Protein 2FU0 (pdb70)

CATH classification: 2.40.100.10

Solvent-accessible surface area: 7507 Å² total; per-residue (Å²): 65,118,33,1,25,0,57,6,75,65,24,55,0,44,1,32,5,35,76,132,32,0,139,81,0,1,84,0,0,5,51,11,2,120,113,24,59,0,52,91,1,19,1,12,90,3,45,109,126,56,5,0,24,1,0,0,66,80,14,93,24,122,21,34,93,3,54,96,42,119,108,10,62,22,30,69,68,119,114,19,43,0,65,119,45,32,10,0,0,0,14,33,126,28,120,86,35,0,11,1,17,0,7,0,0,10,40,65,0,72,134,12,44,110,110,27,0,7,0,0,63,14,93,108,17,39,149,31,0,64,39,0,11,131,44,194,45,63,213,185,36,68,4,104,147,85,6,70,0,91,63,5,97,33,81

Foldseek 3Di:
DQWKWWQKPLGIWIKGWPCVFPVQVVVQQVVCQVVCVQAFWFQLAAAAQWKTKTFANVSPVPHFATPVRAFAFAGADPVQAQQAFQWKWFDADFGRGGGGMIMGTLGRDRVCHVTIHGTIGTPPCSVSRNVVNPADDDPRRGHPDTMTGHHMGDD

Structure (mmCIF, N/CA/C/O backbone):
data_2FU0
#
_entry.id   2FU0
#
_cell.length_a   32.164
_cell.length_b   56.301
_cell.length_c   39.712
_cell.angle_alpha   90.00
_cell.angle_beta   107.89
_cell.angle_gamma   90.00
#
_symmetry.space_group_name_H-M   'P 1 21 1'
#
loop_
_entity.id
_entity.type
_entity.pdbx_description
1 polymer 'cyclophilin, putative'
2 water water
#
loop_
_atom_site.group_PDB
_atom_site.id
_atom_site.type_symbol
_atom_site.label_atom_id
_atom_site.label_alt_id
_atom_site.label_comp_id
_atom_site.label_asym_id
_atom_site.label_entity_id
_atom_site.label_seq_id
_atom_site.pdbx_PDB_ins_code
_atom_site.Cartn_x
_atom_site.Cartn_y
_atom_site.Cartn_z
_atom_site.occupancy
_atom_site.B_iso_or_equiv
_atom_site.auth_seq_id
_atom_site.auth_comp_id
_atom_site.auth_asym_id
_atom_site.auth_atom_id
_atom_site.pdbx_PDB_model_num
ATOM 1 N N . PRO A 1 5 ? 12.628 10.375 39.202 1.00 28.36 5 PRO A N 1
ATOM 2 C CA . PRO A 1 5 ? 12.913 10.305 37.766 1.00 28.28 5 PRO A CA 1
ATOM 3 C C . PRO A 1 5 ? 14.130 11.164 37.443 1.00 27.94 5 PRO A C 1
ATOM 4 O O . PRO A 1 5 ? 14.115 12.379 37.659 1.00 28.93 5 PRO A O 1
ATOM 8 N N . LYS A 1 6 ? 15.167 10.533 36.916 1.00 26.68 6 LYS A N 1
ATOM 9 C CA . LYS A 1 6 ? 16.431 11.196 36.658 1.00 26.05 6 LYS A CA 1
ATOM 10 C C . LYS A 1 6 ? 16.578 11.701 35.224 1.00 24.66 6 LYS A C 1
ATOM 11 O O . LYS A 1 6 ? 17.248 12.703 34.981 1.00 24.14 6 LYS A O 1
ATOM 17 N N . SER A 1 7 ? 15.979 10.991 34.277 1.00 23.21 7 SER A N 1
ATOM 18 C CA . SER A 1 7 ? 16.139 11.325 32.856 1.00 22.53 7 SER A CA 1
ATOM 19 C C . SER A 1 7 ? 15.021 10.727 32.012 1.00 21.64 7 SER A C 1
ATOM 20 O O . SER A 1 7 ? 14.236 9.895 32.485 1.00 21.59 7 SER A O 1
ATOM 23 N N . ALA A 1 8 ? 14.938 11.174 30.762 1.00 20.74 8 ALA A N 1
ATOM 24 C CA . ALA A 1 8 ? 13.916 10.701 29.864 1.00 19.76 8 ALA A CA 1
ATOM 25 C C . ALA A 1 8 ? 14.477 10.585 28.456 1.00 19.08 8 ALA A C 1
ATOM 26 O O . ALA A 1 8 ? 15.487 11.207 28.129 1.00 19.51 8 ALA A O 1
ATOM 28 N N . ILE A 1 9 ? 13.810 9.788 27.637 1.00 19.02 9 ILE A N 1
ATOM 29 C CA . ILE A 1 9 ? 14.061 9.791 26.197 1.00 18.33 9 ILE A CA 1
ATOM 30 C C . ILE A 1 9 ? 12.726 10.020 25.513 1.00 17.82 9 ILE A C 1
ATOM 31 O O . ILE A 1 9 ? 11.766 9.264 25.724 1.00 17.67 9 ILE A O 1
ATOM 36 N N . ILE A 1 10 ? 12.664 11.078 24.709 1.00 16.96 10 ILE A N 1
ATOM 37 C CA . ILE A 1 10 ? 11.476 11.366 23.919 1.00 16.40 10 ILE A CA 1
ATOM 38 C C . ILE A 1 10 ? 11.738 10.841 22.522 1.00 15.76 10 ILE A C 1
ATOM 39 O O . ILE A 1 10 ? 12.608 11.374 21.819 1.00 15.15 10 ILE A O 1
ATOM 44 N N . TYR A 1 11 ? 11.010 9.790 22.146 1.00 16.08 11 TYR A N 1
ATOM 45 C CA . TYR A 1 11 ? 11.092 9.218 20.805 1.00 16.64 11 TYR A CA 1
ATOM 46 C C . TYR A 1 11 ? 10.135 9.963 19.890 1.00 17.01 11 TYR A C 1
ATOM 47 O O . TYR A 1 11 ? 8.931 10.033 20.160 1.00 16.72 11 TYR A O 1
ATOM 56 N N . THR A 1 12 ? 10.667 10.551 18.817 1.00 17.07 12 THR A N 1
ATOM 57 C CA . THR A 1 12 ? 9.825 11.307 17.889 1.00 18.19 12 THR A CA 1
ATOM 58 C C . THR A 1 12 ? 10.027 10.772 16.482 1.00 18.89 12 THR A C 1
ATOM 59 O O . THR A 1 12 ? 10.970 9.999 16.228 1.00 18.48 12 THR A O 1
ATOM 63 N N . THR A 1 13 ? 9.149 11.216 15.583 1.00 19.94 13 THR A N 1
ATOM 64 C CA . THR A 1 13 ? 9.191 10.818 14.180 1.00 20.97 13 THR A CA 1
ATOM 65 C C . THR A 1 13 ? 10.402 11.399 13.455 1.00 21.78 13 THR A C 1
ATOM 66 O O . THR A 1 13 ? 10.703 10.997 12.333 1.00 22.63 13 THR A O 1
ATOM 70 N N . MET A 1 14 ? 11.100 12.340 14.099 1.00 21.78 14 MET A N 1
ATOM 71 C CA . MET A 1 14 ? 12.358 12.875 13.559 1.00 23.04 14 MET A CA 1
ATOM 72 C C . MET A 1 14 ? 13.606 12.399 14.298 1.00 21.92 14 MET A C 1
ATOM 73 O O . MET A 1 14 ? 14.744 12.783 13.963 1.00 21.26 14 MET A O 1
ATOM 78 N N . GLY A 1 15 ? 13.402 11.513 15.269 1.00 20.86 15 GLY A N 1
ATOM 79 C CA . GLY A 1 15 ? 14.518 10.994 16.041 1.00 20.04 15 GLY A CA 1
ATOM 80 C C . GLY A 1 15 ? 14.324 11.244 17.526 1.00 19.72 15 GLY A C 1
ATOM 81 O O . GLY A 1 15 ? 13.248 11.705 17.945 1.00 18.96 15 GLY A O 1
ATOM 82 N N . ASP A 1 16 ? 15.370 10.956 18.301 1.00 18.89 16 ASP A N 1
ATOM 83 C CA . ASP A 1 16 ? 15.253 10.840 19.773 1.00 18.77 16 ASP A CA 1
ATOM 84 C C . ASP A 1 16 ? 15.964 11.949 20.534 1.00 18.70 16 ASP A C 1
ATOM 85 O O . ASP A 1 16 ? 17.120 12.330 20.225 1.00 18.60 16 ASP A O 1
ATOM 90 N N . ILE A 1 17 ? 15.268 12.471 21.540 1.00 17.78 17 ILE A N 1
ATOM 91 C CA . ILE A 1 17 ? 15.794 13.564 22.331 1.00 17.06 17 ILE A CA 1
ATOM 92 C C . ILE A 1 17 ? 15.923 13.053 23.759 1.00 17.91 17 ILE A C 1
ATOM 93 O O . ILE A 1 17 ? 14.921 12.695 24.392 1.00 17.54 17 ILE A O 1
ATOM 98 N N . HIS A 1 18 ? 17.158 13.011 24.245 1.00 17.70 18 HIS A N 1
ATOM 99 C CA . HIS A 1 18 ? 17.448 12.551 25.606 1.00 18.70 18 HIS A CA 1
ATOM 100 C C . HIS A 1 18 ? 17.581 13.775 26.504 1.00 18.35 18 HIS A C 1
ATOM 101 O O . HIS A 1 18 ? 18.258 14.746 26.154 1.00 17.84 18 HIS A O 1
ATOM 108 N N . ILE A 1 19 ? 16.984 13.680 27.685 1.00 18.38 19 ILE A N 1
ATOM 109 C CA . ILE A 1 19 ? 16.768 14.811 28.575 1.00 19.05 19 ILE A CA 1
ATOM 110 C C . ILE A 1 19 ? 17.156 14.379 30.004 1.00 19.94 19 ILE A C 1
ATOM 111 O O . ILE A 1 19 ? 16.763 13.302 30.455 1.00 19.98 19 ILE A O 1
ATOM 116 N N . SER A 1 20 ? 17.949 15.193 30.692 1.00 19.83 20 SER A N 1
ATOM 117 C CA . SER A 1 20 ? 18.111 15.002 32.128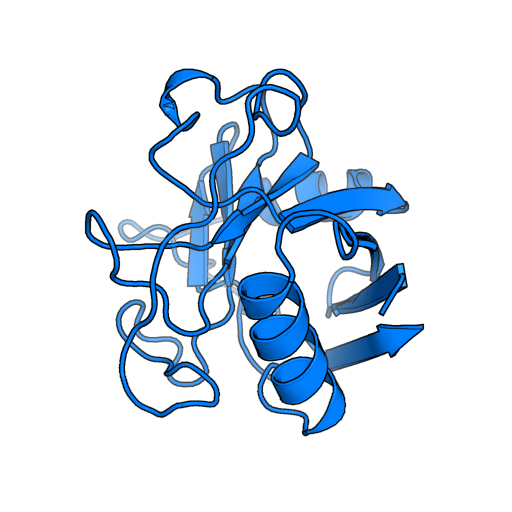 1.00 21.38 20 SER A CA 1
ATOM 118 C C . SER A 1 20 ? 17.039 15.843 32.810 1.00 21.62 20 SER A C 1
ATOM 119 O O . SER A 1 20 ? 16.698 16.929 32.327 1.00 22.20 20 SER A O 1
ATOM 122 N N . LEU A 1 21 ? 16.494 15.334 33.910 1.00 20.34 21 LEU A N 1
ATOM 123 C CA . LEU A 1 21 ? 15.416 16.009 34.635 1.00 20.42 21 LEU A CA 1
ATOM 124 C C . LEU A 1 21 ? 15.916 16.601 35.953 1.00 21.15 21 LEU A C 1
ATOM 125 O O . LEU A 1 21 ? 16.792 16.014 36.614 1.00 21.64 21 LEU A O 1
ATOM 130 N N . PHE A 1 22 ? 15.381 17.756 36.338 1.00 21.78 22 PHE A N 1
ATOM 131 C CA . PHE A 1 22 ? 15.863 18.419 37.559 1.00 22.99 22 PHE A CA 1
ATOM 132 C C . PHE A 1 22 ? 14.991 17.993 38.724 1.00 24.16 22 PHE A C 1
ATOM 133 O O . PHE A 1 22 ? 14.249 18.785 39.285 1.00 24.46 22 PHE A O 1
ATOM 141 N N . TYR A 1 23 ? 15.077 16.699 39.038 1.00 26.40 23 TYR A N 1
ATOM 142 C CA . TYR A 1 23 ? 14.184 16.030 39.997 1.00 28.36 23 TYR A CA 1
ATOM 143 C C . TYR A 1 23 ? 14.402 16.506 41.431 1.00 28.85 23 TYR A C 1
ATOM 144 O O . TYR A 1 23 ? 13.473 16.485 42.234 1.00 29.63 23 TYR A O 1
ATOM 153 N N . LYS A 1 24 ? 15.629 16.914 41.749 1.00 29.42 24 LYS A N 1
ATOM 154 C CA . LYS A 1 24 ? 15.959 17.404 43.096 1.00 30.20 24 LYS A CA 1
ATOM 155 C C . LYS A 1 24 ? 15.165 18.684 43.386 1.00 29.91 24 LYS A C 1
ATOM 156 O O . LYS A 1 24 ? 14.607 18.847 44.478 1.00 30.69 24 LYS A O 1
ATOM 162 N N . GLU A 1 25 ? 15.083 19.563 42.390 1.00 28.47 25 GLU A N 1
ATOM 163 C CA . GLU A 1 25 ? 14.566 20.916 42.584 1.00 27.77 25 GLU A CA 1
ATOM 164 C C . GLU A 1 25 ? 13.082 21.004 42.250 1.00 27.12 25 GLU A C 1
ATOM 165 O O . GLU A 1 25 ? 12.271 21.393 43.085 1.00 27.17 25 GLU A O 1
ATOM 171 N N . CYS A 1 26 ? 12.736 20.628 41.021 1.00 26.31 26 CYS A N 1
ATOM 172 C CA . CYS A 1 26 ? 11.389 20.814 40.488 1.00 25.98 26 CYS A CA 1
ATOM 173 C C . CYS A 1 26 ? 10.526 19.584 40.701 1.00 25.50 26 CYS A C 1
ATOM 174 O O . CYS A 1 26 ? 10.008 18.999 39.738 1.00 23.30 26 CYS A O 1
ATOM 177 N N . LYS A 1 27 ? 10.335 19.213 41.966 1.00 25.40 27 LYS A N 1
ATOM 178 C CA . LYS A 1 27 ? 9.733 17.922 42.285 1.00 25.47 27 LYS A CA 1
ATOM 179 C C . LYS A 1 27 ? 8.360 17.687 41.668 1.00 24.48 27 LYS A C 1
ATOM 180 O O . LYS A 1 27 ? 8.117 16.625 41.110 1.00 24.97 27 LYS A O 1
ATOM 186 N N . LYS A 1 28 ? 7.474 18.674 41.756 1.00 23.47 28 LYS A N 1
ATOM 187 C CA . LYS A 1 28 ? 6.123 18.558 41.209 1.00 23.44 28 LYS A CA 1
ATOM 188 C C . LYS A 1 28 ? 6.105 18.546 39.682 1.00 21.94 28 LYS A C 1
ATOM 189 O O . LYS A 1 28 ? 5.311 17.831 39.065 1.00 21.14 28 LYS A O 1
ATOM 195 N N . THR A 1 29 ? 6.965 19.366 39.089 1.00 21.08 29 THR A N 1
ATOM 196 C CA . THR A 1 29 ? 6.984 19.505 37.625 1.00 20.05 29 THR A CA 1
ATOM 197 C C . THR A 1 29 ? 7.521 18.221 37.021 1.00 20.31 29 THR A C 1
ATOM 198 O O . THR A 1 29 ? 7.004 17.719 36.016 1.00 21.00 29 THR A O 1
ATOM 202 N N . VAL A 1 30 ? 8.574 17.694 37.629 1.00 20.27 30 VAL A N 1
ATOM 203 C CA . VAL A 1 30 ? 9.137 16.425 37.179 1.00 20.10 30 VAL A CA 1
ATOM 204 C C . VAL A 1 30 ? 8.155 15.272 37.357 1.00 19.58 30 VAL A C 1
ATOM 205 O O . VAL A 1 30 ? 8.040 14.415 36.476 1.00 18.83 30 VAL A O 1
ATOM 209 N N . GLN A 1 31 ? 7.445 15.251 38.484 1.00 19.18 31 GLN A N 1
ATOM 210 C CA . GLN A 1 31 ? 6.368 14.272 38.703 1.00 20.14 31 GLN A CA 1
ATOM 211 C C . GLN A 1 31 ? 5.251 14.331 37.652 1.00 19.37 31 GLN A C 1
ATOM 212 O O . GLN A 1 31 ? 4.865 13.298 37.099 1.00 19.65 31 GLN A O 1
ATOM 218 N N . ASN A 1 32 ? 4.715 15.524 37.394 1.00 18.82 32 ASN A N 1
ATOM 219 C CA . ASN A 1 32 ? 3.704 15.710 36.355 1.00 18.30 32 ASN A CA 1
ATOM 220 C C . ASN A 1 32 ? 4.215 15.146 35.038 1.00 18.19 32 ASN A C 1
ATOM 221 O O . ASN A 1 32 ? 3.528 14.370 34.378 1.00 18.22 32 ASN A O 1
ATOM 226 N N . PHE A 1 33 ? 5.440 15.526 34.678 1.00 18.14 33 PHE A N 1
ATOM 227 C CA . PHE A 1 33 ? 6.006 15.125 33.376 1.00 17.87 33 PHE A CA 1
ATOM 228 C C . PHE A 1 33 ? 6.209 13.623 33.294 1.00 18.10 33 PHE A C 1
ATOM 229 O O . PHE A 1 33 ? 5.852 12.991 32.302 1.00 17.91 33 PHE A O 1
ATOM 237 N N . SER A 1 34 ? 6.811 13.058 34.338 1.00 18.29 34 SER A N 1
ATOM 238 C CA . SER A 1 34 ? 7.153 11.631 34.338 1.00 18.29 34 SER A CA 1
ATOM 239 C C . SER A 1 34 ? 5.917 10.724 34.395 1.00 17.63 34 SER A C 1
ATOM 240 O O . SER A 1 34 ? 5.876 9.720 33.708 1.00 16.45 34 SER A O 1
ATOM 243 N N . VAL A 1 35 ? 4.918 11.083 35.215 1.00 17.92 35 VAL A N 1
ATOM 244 C CA . VAL A 1 35 ? 3.669 10.320 35.296 1.00 18.24 35 VAL A CA 1
ATOM 245 C C . VAL A 1 35 ? 2.902 10.340 33.974 1.00 18.45 35 VAL A C 1
ATOM 246 O O . VAL A 1 35 ? 2.461 9.298 33.477 1.00 18.68 35 VAL A O 1
ATOM 250 N N . HIS A 1 36 ? 2.744 11.526 33.390 1.00 18.15 36 HIS A N 1
ATOM 251 C CA . HIS A 1 36 ? 2.143 11.627 32.063 1.00 18.60 36 HIS A CA 1
ATOM 252 C C . HIS A 1 36 ? 2.917 10.782 31.052 1.00 18.44 36 HIS A C 1
ATOM 253 O O . HIS A 1 36 ? 2.307 10.062 30.247 1.00 18.54 36 HIS A O 1
ATOM 260 N N . SER A 1 37 ? 4.254 10.873 31.086 1.00 17.62 37 SER A N 1
ATOM 261 C CA . SER A 1 37 ? 5.077 10.175 30.089 1.00 17.73 37 SER A CA 1
ATOM 262 C C . SER A 1 37 ? 4.827 8.668 30.169 1.00 18.09 37 SER A C 1
ATOM 263 O O . SER A 1 37 ? 4.529 8.025 29.166 1.00 17.80 37 SER A O 1
ATOM 266 N N . ILE A 1 38 ? 4.924 8.137 31.386 1.00 18.52 38 ILE A N 1
ATOM 267 C CA . ILE A 1 38 ? 4.742 6.708 31.650 1.00 19.41 38 ILE A CA 1
ATOM 268 C C . ILE A 1 38 ? 3.330 6.223 31.316 1.00 19.80 38 ILE A C 1
ATOM 269 O O . ILE A 1 38 ? 3.184 5.179 30.683 1.00 20.29 38 ILE A O 1
ATOM 274 N N . ASN A 1 39 ? 2.301 6.994 31.691 1.00 20.52 39 ASN A N 1
ATOM 275 C CA . ASN A 1 39 ? 0.899 6.668 31.327 1.00 21.14 39 ASN A CA 1
ATOM 276 C C . ASN A 1 39 ? 0.573 6.777 29.825 1.00 21.19 39 ASN A C 1
ATOM 277 O O . ASN A 1 39 ? -0.539 6.488 29.404 1.00 21.12 39 ASN A O 1
ATOM 282 N N . GLY A 1 40 ? 1.530 7.239 29.029 1.00 21.29 40 GLY A N 1
ATOM 283 C CA . GLY A 1 40 ? 1.321 7.413 27.595 1.00 20.77 40 GLY A CA 1
ATOM 284 C C . GLY A 1 40 ? 0.616 8.695 27.180 1.00 20.54 40 GLY A C 1
ATOM 285 O O . GLY A 1 40 ? 0.216 8.832 26.034 1.00 20.52 40 GLY A O 1
ATOM 286 N N . TYR A 1 41 ? 0.459 9.625 28.115 1.00 20.79 41 TYR A N 1
ATOM 287 C CA . TYR A 1 41 ? -0.304 10.862 27.892 1.00 20.53 41 TYR A CA 1
ATOM 288 C C . TYR A 1 41 ? 0.244 11.708 26.749 1.00 20.13 41 TYR A C 1
ATOM 289 O O . TYR A 1 41 ? -0.525 12.340 26.020 1.00 20.66 41 TYR A O 1
ATOM 298 N N . TYR A 1 42 ? 1.571 11.683 26.584 1.00 19.18 42 TYR A N 1
ATOM 299 C CA . TYR A 1 42 ? 2.250 12.473 25.570 1.00 18.43 42 TYR A CA 1
ATOM 300 C C . TYR A 1 42 ? 2.371 11.772 24.204 1.00 18.97 42 TYR A C 1
ATOM 301 O O . TYR A 1 42 ? 2.706 12.403 23.211 1.00 18.21 42 TYR A O 1
ATOM 310 N N . ASN A 1 43 ? 2.080 10.472 24.159 1.00 19.81 43 ASN A N 1
ATOM 311 C CA . ASN A 1 43 ? 2.148 9.726 22.902 1.00 20.50 43 ASN A CA 1
ATOM 312 C C . ASN A 1 43 ? 1.148 10.238 21.863 1.00 21.29 43 ASN A C 1
ATOM 313 O O . ASN A 1 43 ? -0.008 10.551 22.193 1.00 20.76 43 ASN A O 1
ATOM 318 N N . ASN A 1 44 ? 1.620 10.375 20.623 1.00 22.78 44 ASN A N 1
ATOM 319 C CA . ASN A 1 44 ? 0.865 11.032 19.533 1.00 23.77 44 ASN A CA 1
ATOM 320 C C . ASN A 1 44 ? 0.648 12.547 19.646 1.00 24.14 44 ASN A C 1
ATOM 321 O O . ASN A 1 44 ? -0.059 13.133 18.806 1.00 24.06 44 ASN A O 1
ATOM 326 N N . CYS A 1 45 ? 1.207 13.190 20.673 1.00 23.38 45 CYS A N 1
ATOM 327 C CA . CYS A 1 45 ? 1.215 14.660 20.699 1.00 23.60 45 CYS A CA 1
ATOM 328 C C . CYS A 1 45 ? 2.121 15.161 19.571 1.00 22.70 45 CYS A C 1
ATOM 329 O O . CYS A 1 45 ? 3.199 14.602 19.325 1.00 23.16 45 CYS A O 1
ATOM 332 N N . ILE A 1 46 ? 1.692 16.212 18.887 1.00 21.57 46 ILE A N 1
ATOM 333 C CA . ILE A 1 46 ? 2.534 16.786 17.847 1.00 21.09 46 ILE A CA 1
ATOM 334 C C . ILE A 1 46 ? 3.353 17.933 18.453 1.00 19.59 46 ILE A C 1
ATOM 335 O O . ILE A 1 46 ? 3.076 18.382 19.562 1.00 19.43 46 ILE A O 1
ATOM 340 N N . PHE A 1 47 ? 4.377 18.376 17.736 1.00 19.04 47 PHE A N 1
ATOM 341 C CA . PHE A 1 47 ? 5.004 19.648 18.042 1.00 17.84 47 PHE A CA 1
ATOM 342 C C . PHE A 1 47 ? 4.165 20.720 17.373 1.00 17.40 47 PHE A C 1
ATOM 343 O O . PHE A 1 47 ? 4.346 21.009 16.194 1.00 16.95 47 PHE A O 1
ATOM 351 N N . HIS A 1 48 ? 3.235 21.294 18.133 1.00 16.85 48 HIS A N 1
ATOM 352 C CA . HIS A 1 48 ? 2.165 22.108 17.526 1.00 18.15 48 HIS A CA 1
ATOM 353 C C . HIS A 1 48 ? 2.572 23.551 17.264 1.00 18.21 48 HIS A C 1
ATOM 354 O O . HIS A 1 48 ? 1.871 24.265 16.535 1.00 17.86 48 HIS A O 1
ATOM 361 N N . ARG A 1 49 ? 3.666 23.990 17.889 1.00 18.93 49 ARG A N 1
ATOM 362 C CA . ARG A 1 49 ? 4.144 25.372 17.742 1.00 19.18 49 ARG A CA 1
ATOM 363 C C . ARG A 1 49 ? 5.665 25.330 17.665 1.00 18.85 49 ARG A C 1
ATOM 364 O O . ARG A 1 49 ? 6.330 24.882 18.601 1.00 18.52 49 ARG A O 1
ATOM 372 N N . VAL A 1 50 ? 6.207 25.737 16.527 1.00 17.54 50 VAL A N 1
ATOM 373 C CA . VAL A 1 50 ? 7.650 25.692 16.304 1.00 17.92 50 VAL A CA 1
ATOM 374 C C . VAL A 1 50 ? 8.083 27.047 15.790 1.00 17.53 50 VAL A C 1
ATOM 375 O O . VAL A 1 50 ? 7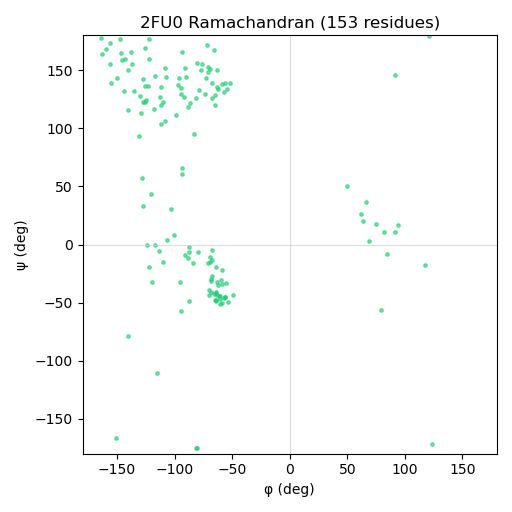.498 27.556 14.823 1.00 17.44 50 VAL A O 1
ATOM 379 N N . ILE A 1 51 ? 9.085 27.644 16.436 1.00 16.89 51 ILE A N 1
ATOM 380 C CA . ILE A 1 51 ? 9.586 28.954 16.012 1.00 16.62 51 ILE A CA 1
ATOM 381 C C . ILE A 1 51 ? 11.089 28.902 15.861 1.00 16.79 51 ILE A C 1
ATOM 382 O O . ILE A 1 51 ? 11.824 28.733 16.854 1.00 16.57 51 ILE A O 1
ATOM 387 N N . LYS A 1 52 ? 11.544 29.037 14.615 1.00 17.15 52 LYS A N 1
ATOM 388 C CA . LYS A 1 52 ? 12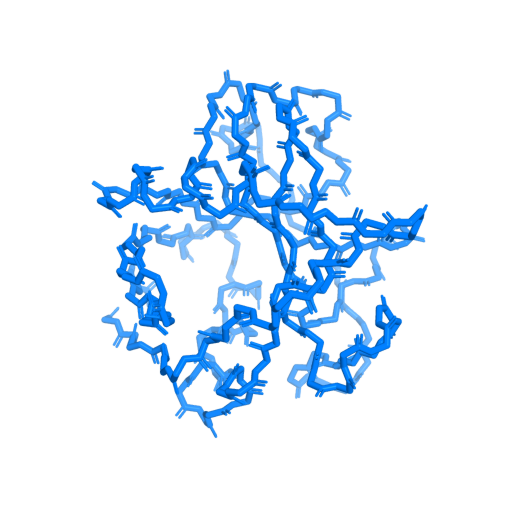.971 28.916 14.307 1.00 19.14 52 LYS A CA 1
ATOM 389 C C . LYS A 1 52 ? 13.810 29.933 15.083 1.00 17.86 52 LYS A C 1
ATOM 390 O O . LYS A 1 52 ? 13.406 31.078 15.226 1.00 18.08 52 LYS A O 1
ATOM 396 N N . HIS A 1 53 ? 14.962 29.490 15.597 1.00 17.85 53 HIS A N 1
ATOM 397 C CA . HIS A 1 53 ? 15.830 30.293 16.485 1.00 18.41 53 HIS A CA 1
ATOM 398 C C . HIS A 1 53 ? 15.142 30.692 17.783 1.00 17.46 53 HIS A C 1
ATOM 399 O O . HIS A 1 53 ? 15.476 31.712 18.374 1.00 17.95 53 HIS A O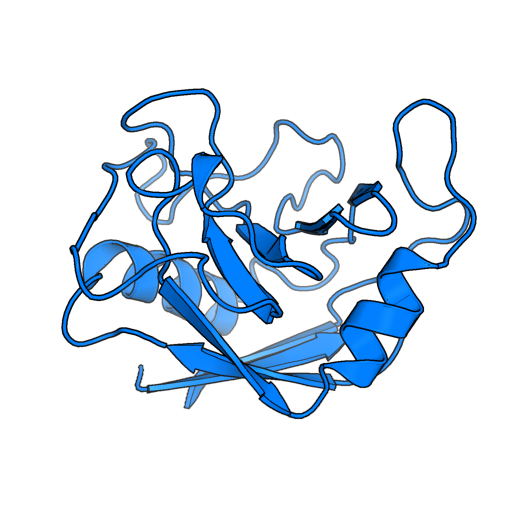 1
ATOM 406 N N . PHE A 1 54 ? 14.161 29.909 18.217 1.00 16.63 54 PHE A N 1
ATOM 407 C CA . PHE A 1 54 ? 13.514 30.179 19.488 1.00 16.51 54 PHE A CA 1
ATOM 408 C C . PHE A 1 54 ? 13.234 28.882 20.239 1.00 16.85 54 PHE A C 1
ATOM 409 O O . PHE A 1 54 ? 13.990 28.513 21.148 1.00 16.19 54 PHE A O 1
ATOM 417 N N . MET A 1 55 ? 12.172 28.176 19.855 1.00 16.35 55 MET A N 1
ATOM 418 C CA . MET A 1 55 ? 11.786 26.985 20.595 1.00 16.01 55 MET A CA 1
ATOM 419 C C . MET A 1 55 ? 10.832 26.078 19.814 1.00 15.22 55 MET A C 1
ATOM 420 O O . MET A 1 55 ? 10.250 26.488 18.810 1.00 15.41 55 MET A O 1
ATOM 425 N N . VAL A 1 56 ? 10.705 24.839 20.275 1.00 14.48 56 VAL A N 1
ATOM 426 C CA . VAL A 1 56 ? 9.728 23.911 19.714 1.00 14.81 56 VAL A CA 1
ATOM 427 C C . VAL A 1 56 ? 8.860 23.486 20.879 1.00 15.24 56 VAL A C 1
ATOM 428 O O . VAL A 1 56 ? 9.360 23.228 21.979 1.00 14.98 56 VAL A O 1
ATOM 432 N N . GLN A 1 57 ? 7.567 23.447 20.648 1.00 16.04 57 GLN A N 1
ATOM 433 C CA . GLN A 1 57 ? 6.623 23.264 21.746 1.00 16.40 57 GLN A CA 1
ATOM 434 C C . GLN A 1 57 ? 5.654 22.109 21.471 1.00 16.34 57 GLN A C 1
ATOM 435 O O . GLN A 1 57 ? 5.215 21.899 20.327 1.00 15.73 57 GLN A O 1
ATOM 441 N N . THR A 1 58 ? 5.323 21.363 22.524 1.00 16.12 58 THR A N 1
ATOM 442 C CA . THR A 1 58 ? 4.557 20.113 22.381 1.00 16.45 58 THR A CA 1
ATOM 443 C C . THR A 1 58 ? 3.725 19.888 23.655 1.00 16.24 58 THR A C 1
ATOM 444 O O . THR A 1 58 ? 3.576 20.797 24.473 1.00 15.33 58 THR A O 1
ATOM 448 N N . GLY A 1 59 ? 3.186 18.686 23.827 1.00 17.02 59 GLY A N 1
ATOM 449 C CA . GLY A 1 59 ? 2.546 18.350 25.091 1.00 17.95 59 GLY A CA 1
ATOM 450 C C . GLY A 1 59 ? 1.059 18.634 25.155 1.00 18.56 59 GLY A C 1
ATOM 451 O O . GLY A 1 59 ? 0.461 18.552 26.235 1.00 18.36 59 GLY A O 1
ATOM 452 N N . ASP A 1 60 ? 0.458 18.936 24.003 1.00 19.96 60 ASP A N 1
ATOM 453 C CA . ASP A 1 60 ? -1.006 19.150 23.915 1.00 21.50 60 ASP A CA 1
ATOM 454 C C . ASP A 1 60 ? -1.651 18.017 23.117 1.00 22.37 60 ASP A C 1
ATOM 455 O O . ASP A 1 60 ? -1.552 18.004 21.892 1.00 22.22 60 ASP A O 1
ATOM 460 N N . PRO A 1 61 ? -2.317 17.066 23.802 1.00 23.70 61 PRO A N 1
ATOM 461 C CA . PRO A 1 61 ? -2.904 15.937 23.060 1.00 25.28 61 PRO A CA 1
ATOM 462 C C . PRO A 1 61 ? -3.945 16.347 21.997 1.00 26.52 61 PRO A C 1
ATOM 463 O O . PRO A 1 61 ? -4.064 15.677 20.962 1.00 26.98 61 PRO A O 1
ATOM 467 N N . SER A 1 62 ? -4.665 17.444 22.240 1.00 27.71 62 SER A N 1
ATOM 468 C CA . SER A 1 62 ? -5.649 17.951 21.287 1.00 28.99 62 SER A CA 1
ATOM 469 C C . SER A 1 62 ? -4.959 18.480 20.039 1.00 29.90 62 SER A C 1
ATOM 470 O O . SER A 1 62 ? -5.498 18.389 18.942 1.00 30.24 62 SER A O 1
ATOM 473 N N . GLY A 1 63 ? -3.746 19.003 20.215 1.00 30.55 63 GLY A N 1
ATOM 474 C CA . GLY A 1 63 ? -2.983 19.580 19.121 1.00 31.10 63 GLY A CA 1
ATOM 475 C C . GLY A 1 63 ? -3.375 21.022 18.865 1.00 31.63 63 GLY A C 1
ATOM 476 O O . GLY A 1 63 ? -2.721 21.696 18.083 1.00 31.78 63 GLY A O 1
ATOM 477 N N . ASP A 1 64 ? -4.445 21.479 19.531 1.00 32.50 64 ASP A N 1
ATOM 478 C CA . ASP A 1 64 ? -5.005 22.843 19.384 1.00 33.28 64 ASP A CA 1
ATOM 479 C C . ASP A 1 64 ? -3.999 23.947 19.760 1.00 32.84 64 ASP A C 1
ATOM 480 O O . ASP A 1 64 ? -3.881 24.955 19.051 1.00 32.58 64 ASP A O 1
ATOM 485 N N . GLY A 1 65 ? -3.289 23.756 20.874 1.00 31.95 65 GLY A N 1
ATOM 486 C CA . GLY A 1 65 ? -2.388 24.775 21.401 1.00 31.19 65 GLY A CA 1
ATOM 487 C C . GLY A 1 65 ? -2.792 25.279 22.771 1.00 30.39 65 GLY A C 1
ATOM 488 O O . GLY A 1 65 ? -1.991 25.893 23.462 1.00 30.06 65 GLY A O 1
ATOM 489 N N . THR A 1 66 ? -4.046 25.042 23.159 1.00 30.16 66 THR A N 1
ATOM 490 C CA . THR A 1 66 ? -4.546 25.440 24.478 1.00 30.04 66 THR A CA 1
ATOM 491 C C . THR A 1 66 ? -4.870 24.212 25.343 1.00 29.86 66 THR A C 1
ATOM 492 O O . THR A 1 66 ? -5.239 24.348 26.517 1.00 30.09 66 THR A O 1
ATOM 496 N N . GLY A 1 67 ? -4.766 23.021 24.761 1.00 29.10 67 GLY A N 1
ATOM 497 C CA . GLY A 1 67 ? -5.194 21.808 25.459 1.00 28.93 67 GLY A CA 1
ATOM 498 C C . GLY A 1 67 ? -4.172 21.255 26.438 1.00 28.31 67 GLY A C 1
ATOM 499 O O . GLY A 1 67 ? -3.118 21.851 26.662 1.00 27.77 67 GLY A O 1
ATOM 500 N N . GLY A 1 68 ? -4.485 20.094 27.009 1.00 27.87 68 GLY A N 1
ATOM 501 C CA . GLY A 1 68 ? -3.617 19.464 28.007 1.00 26.74 68 GLY A CA 1
ATOM 502 C C . GLY A 1 68 ? -3.932 19.842 29.444 1.00 26.03 68 GLY A C 1
ATOM 503 O O . GLY A 1 68 ? -4.324 20.966 29.741 1.00 25.63 68 GLY A O 1
ATOM 504 N N . GLU A 1 69 ? -3.733 18.896 30.350 1.00 25.58 69 GLU A N 1
ATOM 505 C CA . GLU A 1 69 ? -3.984 19.131 31.765 1.00 26.22 69 GLU A CA 1
ATOM 506 C C . GLU A 1 69 ? -2.899 18.448 32.576 1.00 25.00 69 GLU A C 1
ATOM 507 O O . GLU A 1 69 ? -2.357 17.418 32.157 1.00 24.77 69 GLU A O 1
ATOM 513 N N . SER A 1 70 ? -2.587 19.017 33.737 1.00 24.65 70 SER A N 1
ATOM 514 C CA . SER A 1 70 ? -1.649 18.397 34.675 1.00 24.01 70 SER A CA 1
ATOM 515 C C . SER A 1 70 ? -2.230 17.094 35.225 1.00 24.62 70 SER A C 1
ATOM 516 O O . SER A 1 70 ? -3.418 16.826 35.068 1.00 24.51 70 SER A O 1
ATOM 519 N N . ILE A 1 71 ? -1.390 16.296 35.880 1.00 24.54 71 ILE A N 1
ATOM 520 C CA . ILE A 1 71 ? -1.852 15.048 36.493 1.00 25.02 71 ILE A CA 1
ATOM 521 C C . ILE A 1 71 ? -2.873 15.300 37.630 1.00 26.37 71 ILE A C 1
ATOM 522 O O . ILE A 1 71 ? -3.630 14.389 37.997 1.00 26.80 71 ILE A O 1
ATOM 527 N N . TRP A 1 72 ? -2.889 16.528 38.150 1.00 26.63 72 TRP A N 1
ATOM 528 C CA . TRP A 1 72 ? -3.860 16.940 39.177 1.00 27.87 72 TRP A CA 1
ATOM 529 C C . TRP A 1 72 ? -5.188 17.468 38.579 1.00 28.49 72 TRP A C 1
ATOM 530 O O . TRP A 1 72 ? -6.148 17.782 39.315 1.00 28.86 72 TRP A O 1
ATOM 541 N N . GLY A 1 73 ? -5.267 17.519 37.250 1.00 28.01 73 GLY A N 1
ATOM 542 C CA . GLY A 1 73 ? -6.407 18.137 36.546 1.00 28.99 73 GLY A CA 1
ATOM 543 C C . GLY A 1 73 ? -6.301 19.659 36.507 1.00 29.29 73 GLY A C 1
ATOM 544 O O . GLY A 1 73 ? -6.307 20.273 35.427 1.00 29.78 73 GLY A O 1
ATOM 545 N N . ASN A 1 74 ? -6.190 20.265 37.685 1.00 29.26 74 ASN A N 1
ATOM 546 C CA . ASN A 1 74 ? -6.031 21.706 37.817 1.00 29.10 74 ASN A CA 1
ATOM 547 C C . ASN A 1 74 ? -4.594 22.120 37.497 1.00 28.30 74 ASN A C 1
ATOM 548 O O . ASN A 1 74 ? -3.661 21.369 37.753 1.00 28.44 74 ASN A O 1
ATOM 553 N N . GLU A 1 75 ? -4.418 23.331 36.977 1.00 27.52 75 GLU A N 1
ATOM 554 C CA . GLU A 1 75 ? -3.069 23.866 36.737 1.00 26.39 75 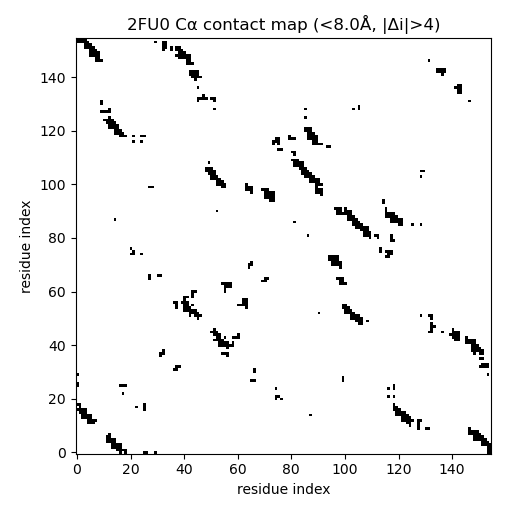GLU A CA 1
ATOM 555 C C . GLU A 1 75 ? -2.289 24.030 38.039 1.00 25.91 75 GLU A C 1
ATOM 556 O O . GLU A 1 75 ? -2.879 24.268 39.094 1.00 25.81 75 GLU A O 1
ATOM 562 N N . PHE A 1 76 ? -0.966 23.900 37.972 1.00 24.00 76 PHE A N 1
ATOM 563 C CA . PHE A 1 76 ? -0.138 23.977 39.163 1.00 23.53 76 PHE A CA 1
ATOM 564 C C . PHE A 1 76 ? 0.919 25.073 39.090 1.00 23.96 76 PHE A C 1
ATOM 565 O O . PHE A 1 76 ? 1.069 25.747 38.056 1.00 23.71 76 PHE A O 1
ATOM 573 N N . GLU A 1 77 ? 1.647 25.207 40.197 1.00 23.94 77 GLU A N 1
ATOM 574 C CA . GLU A 1 77 ? 2.566 26.301 40.449 1.00 24.26 77 GLU A CA 1
ATOM 575 C C . GLU A 1 77 ? 3.876 26.165 39.685 1.00 23.86 77 GLU A C 1
ATOM 576 O O . GLU A 1 77 ? 4.292 25.056 39.332 1.00 22.68 77 GLU A O 1
ATOM 582 N N . ASP A 1 78 ? 4.511 27.314 39.458 1.00 23.68 78 ASP A N 1
ATOM 583 C CA . ASP A 1 78 ? 5.871 27.377 38.954 1.00 23.81 78 ASP A CA 1
ATOM 584 C C . ASP A 1 78 ? 6.833 26.936 40.036 1.00 24.10 78 ASP A C 1
ATOM 585 O O . ASP A 1 78 ? 6.539 27.046 41.250 1.00 23.57 78 ASP A O 1
ATOM 590 N N . GLU A 1 79 ? 7.972 26.419 39.596 1.00 23.49 79 GLU A N 1
ATOM 591 C CA . GLU A 1 79 ? 9.065 26.085 40.483 1.00 23.79 79 GLU A CA 1
ATOM 592 C C . GLU A 1 79 ? 10.376 26.667 39.954 1.00 24.08 79 GLU A C 1
ATOM 593 O O . GLU A 1 79 ? 11.070 26.042 39.159 1.00 24.34 79 GLU A O 1
ATOM 599 N N . PHE A 1 80 ? 10.708 27.868 40.428 1.00 23.56 80 PHE A N 1
ATOM 600 C CA . PHE A 1 80 ? 11.891 28.595 39.994 1.00 23.69 80 PHE A CA 1
ATOM 601 C C . PHE A 1 80 ? 13.081 28.406 40.922 1.00 24.17 80 PHE A C 1
ATOM 602 O O . PHE A 1 80 ? 12.930 28.352 42.148 1.00 24.04 80 PHE A O 1
ATOM 610 N N . PHE A 1 81 ? 14.264 28.338 40.321 1.00 24.14 81 PHE A N 1
ATOM 611 C CA . PHE A 1 81 ? 15.523 28.183 41.039 1.00 24.72 81 PHE A CA 1
ATOM 612 C C . PHE A 1 81 ? 16.583 28.986 40.296 1.00 25.46 81 PHE A C 1
ATOM 613 O O . PHE A 1 81 ? 16.707 28.868 39.071 1.00 24.57 81 PHE A O 1
ATOM 621 N N . ASP A 1 82 ? 17.352 29.787 41.028 1.00 26.57 82 ASP A N 1
ATOM 622 C CA . ASP A 1 82 ? 18.416 30.595 40.394 1.00 27.91 82 ASP A CA 1
ATOM 623 C C . ASP A 1 82 ? 19.307 29.787 39.460 1.00 27.33 82 ASP A C 1
ATOM 624 O O . ASP A 1 82 ? 19.597 30.221 38.336 1.00 28.14 82 ASP A O 1
ATOM 629 N N . HIS A 1 83 ? 19.702 28.594 39.895 1.00 26.18 83 HIS A N 1
ATOM 630 C CA . HIS A 1 83 ? 20.706 27.829 39.161 1.00 25.12 83 HIS A CA 1
ATOM 631 C C . HIS A 1 83 ? 20.108 27.098 37.946 1.00 24.24 83 HIS A C 1
ATOM 632 O O . HIS A 1 83 ? 20.840 26.510 37.137 1.00 24.09 83 HIS A O 1
ATOM 639 N N . LEU A 1 84 ? 18.781 27.157 37.835 1.00 23.05 84 LEU A N 1
ATOM 640 C CA . LEU A 1 84 ? 18.044 26.548 36.720 1.00 22.08 84 LEU A CA 1
ATOM 641 C C . LEU A 1 84 ? 17.531 27.685 35.846 1.00 21.09 84 LEU A C 1
ATOM 642 O O . LEU A 1 84 ? 16.627 28.415 36.220 1.00 20.83 84 LEU A O 1
ATOM 647 N N . ASN A 1 85 ? 18.156 27.857 34.691 1.00 20.07 85 ASN A N 1
ATOM 648 C CA . ASN A 1 85 ? 17.895 29.010 33.874 1.00 18.91 85 ASN A CA 1
ATOM 649 C C . ASN A 1 85 ? 18.022 28.679 32.386 1.00 18.02 85 ASN A C 1
ATOM 650 O O . ASN A 1 85 ? 18.404 27.566 31.989 1.00 16.43 85 ASN A O 1
ATOM 655 N N . HIS A 1 86 ? 17.732 29.683 31.579 1.00 17.94 86 HIS A N 1
ATOM 656 C CA . HIS A 1 86 ? 17.798 29.543 30.125 1.00 17.43 86 HIS A CA 1
ATOM 657 C C . HIS A 1 86 ? 19.057 30.202 29.509 1.00 17.78 86 HIS A C 1
ATOM 658 O O . HIS A 1 86 ? 19.029 30.662 28.368 1.00 16.62 86 HIS A O 1
ATOM 665 N N . SER A 1 87 ? 20.169 30.241 30.247 1.00 18.08 87 SER A N 1
ATOM 666 C CA . SER A 1 87 ? 21.411 30.859 29.729 1.00 18.38 87 SER A CA 1
ATOM 667 C C . SER A 1 87 ? 22.007 30.049 28.567 1.00 18.83 87 SER A C 1
ATOM 668 O O . SER A 1 87 ? 22.748 30.585 27.722 1.00 19.78 87 SER A O 1
ATOM 671 N N . LYS A 1 88 ? 21.723 28.751 28.560 1.00 18.18 88 LYS A N 1
ATOM 672 C CA . LYS A 1 88 ? 22.142 27.845 27.498 1.00 18.17 88 LYS A CA 1
ATOM 673 C C . LYS A 1 88 ? 20.935 27.428 26.653 1.00 18.19 88 LYS A C 1
ATOM 674 O O . LYS A 1 88 ? 19.826 27.360 27.186 1.00 17.06 88 LYS A O 1
ATOM 680 N N . PRO A 1 89 ? 21.162 27.098 25.354 1.00 17.40 89 PRO A N 1
ATOM 681 C CA . PRO A 1 89 ? 20.073 26.545 24.533 1.00 17.16 89 PRO A CA 1
ATOM 682 C C . PRO A 1 89 ? 19.756 25.112 24.967 1.00 16.80 89 PRO A C 1
ATOM 683 O O . PRO A 1 89 ? 20.514 24.510 25.767 1.00 17.04 89 PRO A O 1
ATOM 687 N N . PHE A 1 90 ? 18.669 24.564 24.421 1.00 16.23 90 PHE A N 1
ATOM 688 C CA . PHE A 1 90 ? 18.258 23.163 24.628 1.00 15.43 90 PHE A CA 1
ATOM 689 C C . PHE A 1 90 ? 17.858 22.866 26.066 1.00 15.20 90 PHE A C 1
ATOM 690 O O . PHE A 1 90 ? 18.093 21.762 26.574 1.00 14.95 90 PHE A O 1
ATOM 698 N N . MET A 1 91 ? 17.212 23.848 26.688 1.00 14.91 91 MET A N 1
ATOM 699 C CA . MET A 1 91 ? 16.576 23.657 28.000 1.00 14.38 91 MET A CA 1
ATOM 700 C C . MET A 1 91 ? 15.147 23.220 27.764 1.00 15.05 91 MET A C 1
ATOM 701 O O . MET A 1 91 ? 14.550 23.541 26.716 1.00 15.27 91 MET A O 1
ATOM 706 N N . VAL A 1 92 ? 14.610 22.465 28.726 1.00 14.41 92 VAL A N 1
ATOM 707 C CA . VAL A 1 92 ? 13.252 21.923 28.662 1.00 14.97 92 VAL A CA 1
ATOM 708 C C . VAL A 1 92 ? 12.420 22.631 29.746 1.00 14.54 92 VAL A C 1
ATOM 709 O O . VAL A 1 92 ? 12.774 22.562 30.926 1.00 14.37 92 VAL A O 1
ATOM 713 N N . SER A 1 93 ? 11.351 23.316 29.334 1.00 15.16 93 SER A N 1
ATOM 714 C CA . SER A 1 93 ? 10.575 24.201 30.210 1.00 15.02 93 SER A CA 1
ATOM 715 C C . SER A 1 93 ? 9.072 24.040 30.027 1.00 14.46 93 SER A C 1
ATOM 716 O O . SER A 1 93 ? 8.611 23.626 28.969 1.00 14.51 93 SER A O 1
ATOM 719 N N . MET A 1 94 ? 8.309 24.383 31.058 1.00 14.10 94 MET A N 1
ATOM 720 C CA . MET A 1 94 ? 6.855 24.326 30.944 1.00 14.60 94 MET A CA 1
ATOM 721 C C . MET A 1 94 ? 6.331 25.533 30.202 1.00 15.55 94 MET A C 1
ATOM 722 O O . MET A 1 94 ? 6.722 26.667 30.507 1.00 15.74 94 MET A O 1
ATOM 727 N N . ALA A 1 95 ? 5.435 25.275 29.244 1.00 16.00 95 ALA A N 1
ATOM 728 C CA . ALA A 1 95 ? 4.645 26.329 28.624 1.00 17.43 95 ALA A CA 1
ATOM 729 C C . ALA A 1 95 ? 3.650 26.801 29.669 1.00 18.72 95 ALA A C 1
ATOM 730 O O . ALA A 1 95 ? 3.242 26.015 30.545 1.00 17.91 95 ALA A O 1
ATOM 732 N N . ASN A 1 96 ? 3.297 28.083 29.603 1.00 20.20 96 ASN A N 1
ATOM 733 C CA . ASN A 1 96 ? 2.229 28.612 30.443 1.00 21.74 96 ASN A CA 1
ATOM 734 C C . ASN A 1 96 ? 1.601 29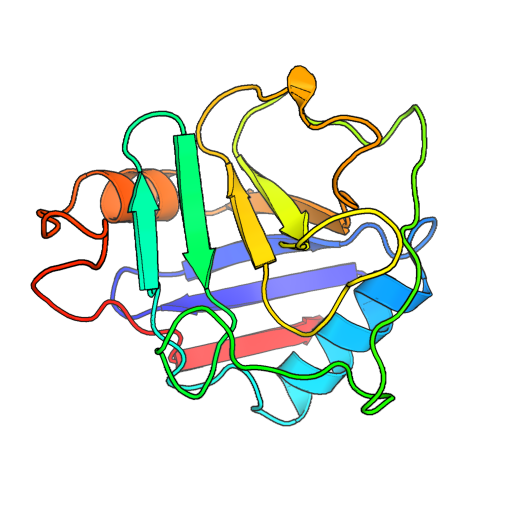.861 29.842 1.00 23.10 96 ASN A C 1
ATOM 735 O O . ASN A 1 96 ? 2.079 30.393 28.820 1.00 23.47 96 ASN A O 1
ATOM 740 N N . CYS A 1 97 ? 0.533 30.313 30.490 1.00 24.22 97 CYS A N 1
ATOM 741 C CA . CYS A 1 97 ? -0.122 31.570 30.142 1.00 26.26 97 CYS A CA 1
ATOM 742 C C . CYS A 1 97 ? -0.133 32.535 31.323 1.00 25.87 97 CYS A C 1
ATOM 743 O O . CYS A 1 97 ? -1.134 33.195 31.588 1.00 27.08 97 CYS A O 1
ATOM 746 N N . GLY A 1 98 ? 1.004 32.627 32.005 1.00 25.71 98 GLY A N 1
ATOM 747 C CA . GLY A 1 98 ? 1.165 33.482 33.183 1.00 24.82 98 GLY A CA 1
ATOM 748 C C . GLY A 1 98 ? 1.552 32.676 34.403 1.00 24.65 98 GLY A C 1
ATOM 749 O O . GLY A 1 98 ? 1.669 31.455 34.323 1.00 24.01 98 GLY A O 1
ATOM 750 N N . PRO A 1 99 ? 1.741 33.351 35.553 1.00 24.64 99 PRO A N 1
ATOM 751 C CA . PRO A 1 99 ? 2.110 32.658 36.792 1.00 25.04 99 PRO A CA 1
ATOM 752 C C . PRO A 1 99 ? 1.129 31.553 37.202 1.00 25.35 99 PRO A C 1
ATOM 753 O O . PRO A 1 99 ? -0.094 31.701 37.054 1.00 25.18 99 PRO A O 1
ATOM 757 N N . ASN A 1 100 ? 1.695 30.442 37.671 1.00 25.87 100 ASN A N 1
ATOM 758 C CA . ASN A 1 100 ? 0.933 29.279 38.133 1.00 26.44 100 ASN A CA 1
ATOM 759 C C . ASN A 1 100 ? -0.168 28.773 37.181 1.00 25.71 100 ASN A C 1
ATOM 760 O O . ASN A 1 100 ? -1.304 28.571 37.600 1.00 25.70 100 ASN A O 1
ATOM 765 N N . THR A 1 101 ? 0.170 28.572 35.905 1.00 24.23 101 THR A N 1
ATOM 766 C CA . THR A 1 101 ? -0.776 28.011 34.922 1.00 23.14 101 THR A CA 1
ATOM 767 C C . THR A 1 101 ? -0.175 26.799 34.190 1.00 22.46 101 THR A C 1
ATOM 768 O O . THR A 1 101 ? -0.472 26.532 33.038 1.00 22.24 101 THR A O 1
ATOM 772 N N . ASN A 1 102 ? 0.650 26.047 34.897 1.00 21.91 102 ASN A N 1
ATOM 773 C CA . ASN A 1 102 ? 1.207 24.814 34.360 1.00 21.41 102 ASN A CA 1
ATOM 774 C C . ASN A 1 102 ? 0.194 23.696 34.131 1.00 21.22 102 ASN A C 1
ATOM 775 O O . ASN A 1 102 ? -0.564 23.330 35.038 1.00 21.09 102 ASN A O 1
ATOM 780 N N . GLY A 1 103 ? 0.181 23.185 32.902 1.00 20.37 103 GLY A N 1
ATOM 781 C CA . GLY A 1 103 ? -0.628 22.039 32.514 1.00 19.78 103 GLY A CA 1
ATOM 782 C C . GLY A 1 103 ? 0.240 20.853 32.127 1.00 19.33 103 GLY A C 1
ATOM 783 O O . GLY A 1 103 ? 0.885 20.236 32.974 1.00 19.43 103 GLY A O 1
ATOM 784 N N . SER A 1 104 ? 0.236 20.520 30.840 1.00 18.74 104 SER A N 1
ATOM 785 C CA . SER A 1 104 ? 1.003 19.378 30.347 1.00 18.60 104 SER A CA 1
ATOM 786 C C . SER A 1 104 ? 1.984 19.842 29.283 1.00 18.11 104 SER A C 1
ATOM 787 O O . SER A 1 104 ? 2.943 19.147 28.983 1.00 17.57 104 SER A O 1
ATOM 790 N N . GLN A 1 105 ? 1.725 21.019 28.715 1.00 17.61 105 GLN A N 1
ATOM 791 C CA . GLN A 1 105 ? 2.537 21.491 27.586 1.00 17.44 105 GLN A CA 1
ATOM 792 C C . GLN A 1 105 ? 3.914 21.913 28.041 1.00 15.80 105 GLN A C 1
ATOM 793 O O . GLN A 1 105 ? 4.089 22.445 29.144 1.00 16.27 105 GLN A O 1
ATOM 799 N N . PHE A 1 106 ? 4.889 21.632 27.190 1.00 14.76 106 PHE A N 1
ATOM 800 C CA . PHE A 1 106 ? 6.286 21.984 27.472 1.00 13.76 106 PHE A CA 1
ATOM 801 C C . PHE A 1 106 ? 7.018 22.327 26.180 1.00 14.23 106 PHE A C 1
ATOM 802 O O . PHE A 1 106 ? 6.541 21.986 25.061 1.00 14.00 106 PHE A O 1
ATOM 810 N N . PHE A 1 107 ? 8.185 22.968 26.320 1.00 13.54 107 PHE A N 1
ATOM 811 C CA . PHE A 1 107 ? 8.981 23.311 25.132 1.00 13.87 107 PHE A CA 1
ATOM 812 C C . PHE A 1 107 ? 10.458 23.054 25.356 1.00 13.29 107 PHE A C 1
ATOM 813 O O . PHE A 1 107 ? 10.898 22.865 26.492 1.00 12.45 107 PHE A O 1
ATOM 821 N N . ILE A 1 108 ? 11.192 23.049 24.250 1.00 13.35 108 ILE A N 1
ATOM 822 C CA . ILE A 1 108 ? 12.651 22.930 24.261 1.00 13.32 108 ILE A CA 1
ATOM 823 C C . ILE A 1 108 ? 13.198 24.144 23.487 1.00 13.82 108 ILE A C 1
ATOM 824 O O . ILE A 1 108 ? 12.810 24.391 22.337 1.00 12.04 108 ILE A O 1
ATOM 829 N N . THR A 1 109 ? 14.070 24.915 24.126 1.00 13.26 109 THR A N 1
ATOM 830 C CA . THR A 1 109 ? 14.612 26.125 23.513 1.00 13.86 109 THR A CA 1
ATOM 831 C C . THR A 1 109 ? 15.752 25.729 22.560 1.00 14.51 109 THR A C 1
ATOM 832 O O . THR A 1 109 ? 16.334 24.653 22.713 1.00 13.18 109 THR A O 1
ATOM 836 N N . THR A 1 110 ? 16.031 26.573 21.572 1.00 14.86 110 THR A N 1
ATOM 837 C CA . THR A 1 110 ? 17.156 26.327 20.660 1.00 16.67 110 THR A CA 1
ATOM 838 C C . THR A 1 110 ? 18.228 27.414 20.732 1.00 16.47 110 THR A C 1
ATOM 839 O O . THR A 1 110 ? 19.240 27.336 20.039 1.00 16.65 110 THR A O 1
ATOM 843 N N . VAL A 1 111 ? 17.997 28.403 21.588 1.00 16.81 111 VAL A N 1
ATOM 844 C CA . VAL A 1 111 ? 18.887 29.553 21.790 1.00 17.01 111 VAL A CA 1
ATOM 845 C C . VAL A 1 111 ? 18.787 29.901 23.270 1.00 17.45 111 VAL A C 1
ATOM 846 O O . VAL A 1 111 ? 17.811 29.493 23.931 1.00 17.14 111 VAL A O 1
ATOM 850 N N . PRO A 1 112 ? 19.803 30.610 23.824 1.00 17.77 112 PRO A N 1
ATOM 851 C CA . PRO A 1 112 ? 19.653 31.128 25.191 1.00 17.59 112 PRO A CA 1
ATOM 852 C C . PRO A 1 112 ? 18.377 31.961 25.279 1.00 18.31 112 PRO A C 1
ATOM 853 O O . PRO A 1 112 ? 18.119 32.775 24.374 1.00 18.41 112 PRO A O 1
ATOM 857 N N . CYS A 1 113 ? 17.575 31.747 26.321 1.00 17.56 113 CYS A N 1
ATOM 858 C CA . CYS A 1 113 ? 16.348 32.543 26.525 1.00 18.88 113 CYS A CA 1
ATOM 859 C C . CYS A 1 113 ? 16.239 33.147 27.934 1.00 19.01 113 CYS A C 1
ATOM 860 O O . CYS A 1 113 ? 15.248 32.916 28.628 1.00 19.17 113 CYS A O 1
ATOM 863 N N . PRO A 1 114 ? 17.239 33.940 28.350 1.00 19.85 114 PRO A N 1
ATOM 864 C CA . PRO A 1 114 ? 17.231 34.454 29.734 1.00 20.39 114 PRO A CA 1
ATOM 865 C C . PRO A 1 114 ? 16.002 35.291 30.124 1.00 20.97 114 PRO A C 1
ATOM 866 O O . PRO A 1 114 ? 15.703 35.407 31.316 1.00 21.12 114 PRO A O 1
ATOM 870 N N . TRP A 1 115 ? 15.292 35.855 29.143 1.00 20.51 115 TRP A N 1
ATOM 871 C CA . TRP A 1 115 ? 14.063 36.618 29.411 1.00 20.47 115 TRP A CA 1
ATOM 872 C C . TRP A 1 115 ? 12.962 35.708 29.924 1.00 19.63 115 TRP A C 1
ATOM 873 O O . TRP A 1 115 ? 11.948 36.189 30.451 1.00 20.23 115 TRP A O 1
ATOM 884 N N . LEU A 1 116 ? 13.163 34.393 29.787 1.00 18.24 116 LEU A N 1
ATOM 885 C CA . LEU A 1 116 ? 12.204 33.429 30.299 1.00 17.65 116 LEU A CA 1
ATOM 886 C C . LEU A 1 116 ? 12.511 32.997 31.743 1.00 17.67 116 LEU A C 1
ATOM 887 O O . LEU A 1 116 ? 11.702 32.293 32.343 1.00 17.04 116 LEU A O 1
ATOM 892 N N . ASP A 1 117 ? 13.674 33.386 32.270 1.00 17.67 117 ASP A N 1
ATOM 893 C CA . ASP A 1 117 ? 14.053 32.983 33.637 1.00 18.43 117 ASP A CA 1
ATOM 894 C C . ASP A 1 117 ? 13.036 33.566 34.576 1.00 18.53 117 ASP A C 1
ATOM 895 O O . ASP A 1 117 ? 12.703 34.745 34.462 1.00 18.74 117 ASP A O 1
ATOM 900 N N . PHE A 1 118 ? 12.557 32.736 35.499 1.00 19.57 118 PHE A N 1
ATOM 901 C CA . PHE A 1 118 ? 11.530 33.127 36.478 1.00 21.35 118 PHE A CA 1
ATOM 902 C C . PHE A 1 118 ? 10.177 33.510 35.860 1.00 21.39 118 PHE A C 1
ATOM 903 O O . PHE A 1 118 ? 9.333 34.155 36.508 1.00 21.69 118 PHE A O 1
ATOM 911 N N . LYS A 1 119 ? 9.956 33.065 34.626 1.00 20.71 119 LYS A N 1
ATOM 912 C CA . LYS A 1 119 ? 8.619 33.079 34.013 1.00 21.65 119 LYS A CA 1
ATOM 913 C C . LYS A 1 119 ? 8.173 31.658 33.645 1.00 20.09 119 LYS A C 1
ATOM 914 O O . LYS A 1 119 ? 6.990 31.364 33.665 1.00 20.00 119 LYS A O 1
ATOM 920 N N . HIS A 1 120 ? 9.118 30.789 33.289 1.00 18.81 120 HIS A N 1
ATOM 921 C CA . HIS A 1 120 ? 8.787 29.382 32.981 1.00 18.03 120 HIS A CA 1
ATOM 922 C C . HIS A 1 120 ? 9.621 28.434 33.817 1.00 17.82 120 HIS A C 1
ATOM 923 O O . HIS A 1 120 ? 10.812 28.635 33.946 1.00 18.24 120 HIS A O 1
ATOM 930 N N . THR A 1 121 ? 8.997 27.387 34.365 1.00 17.75 121 THR A N 1
ATOM 931 C CA . THR A 1 121 ? 9.743 26.363 35.108 1.00 17.34 121 THR A CA 1
ATOM 932 C C . THR A 1 121 ? 10.694 25.614 34.168 1.00 17.30 121 THR A C 1
ATOM 933 O O . THR A 1 121 ? 10.254 25.029 33.179 1.00 16.51 121 THR A O 1
ATOM 937 N N . VAL A 1 122 ? 11.988 25.687 34.464 1.00 16.59 122 VAL A N 1
ATOM 938 C CA . VAL A 1 122 ? 12.979 24.896 33.760 1.00 17.44 122 VAL A CA 1
ATOM 939 C C . VAL A 1 122 ? 13.076 23.580 34.514 1.00 17.52 122 VAL A C 1
ATOM 940 O O . VAL A 1 122 ? 13.434 23.591 35.693 1.00 18.47 122 VAL A O 1
ATOM 944 N N . PHE A 1 123 ? 12.757 22.464 33.849 1.00 16.55 123 PHE A N 1
ATOM 945 C CA . PHE A 1 123 ? 12.747 21.148 34.521 1.00 16.48 123 PHE A CA 1
ATOM 946 C C . PHE A 1 123 ? 13.634 20.069 33.882 1.00 16.08 123 PHE A C 1
ATOM 947 O O . PHE A 1 123 ? 13.708 18.923 34.360 1.00 16.10 123 PHE A O 1
ATOM 955 N N . GLY A 1 124 ? 14.305 20.428 32.803 1.00 17.33 124 GLY A N 1
ATOM 956 C CA . GLY A 1 124 ? 15.245 19.500 32.189 1.00 17.25 124 GLY A CA 1
ATOM 957 C C . GLY A 1 124 ? 16.194 20.182 31.237 1.00 17.52 124 GLY A C 1
ATOM 958 O O . GLY A 1 124 ? 16.101 21.388 30.994 1.00 16.85 124 GLY A O 1
ATOM 959 N N . LYS A 1 125 ? 17.101 19.380 30.687 1.00 17.94 125 LYS A N 1
ATOM 960 C CA . LYS A 1 125 ? 18.031 19.845 29.673 1.00 19.40 125 LYS A CA 1
ATOM 961 C C . LYS A 1 125 ? 18.380 18.699 28.754 1.00 18.31 125 LYS A C 1
ATOM 962 O O . LYS A 1 125 ? 18.478 17.539 29.187 1.00 17.31 125 LYS A O 1
ATOM 968 N N . VAL A 1 126 ? 18.528 19.017 27.478 1.00 18.19 126 VAL A N 1
ATOM 969 C CA . VAL A 1 126 ? 18.826 17.992 26.471 1.00 17.76 126 VAL A CA 1
ATOM 970 C C . VAL A 1 126 ? 20.280 17.568 26.641 1.00 18.65 126 VAL A C 1
ATOM 971 O O . VAL A 1 126 ? 21.167 18.422 26.673 1.00 18.69 126 VAL A O 1
ATOM 975 N N . THR A 1 127 ? 20.511 16.264 26.728 1.00 18.83 127 THR A N 1
ATOM 976 C CA . THR A 1 127 ? 21.869 15.711 26.818 1.00 20.34 127 THR A CA 1
ATOM 977 C C . THR A 1 127 ? 22.303 14.943 25.551 1.00 20.60 127 THR A C 1
ATOM 978 O O . THR A 1 127 ? 23.497 14.667 25.359 1.00 20.83 127 THR A O 1
ATOM 982 N N . GLN A 1 128 ? 21.342 14.599 24.694 1.00 20.14 128 GLN A N 1
ATOM 983 C CA . GLN A 1 128 ? 21.619 13.960 23.410 1.00 21.01 128 GLN A CA 1
ATOM 984 C C . GLN A 1 128 ? 20.471 14.256 22.473 1.00 20.56 128 GLN A C 1
ATOM 985 O O . GLN A 1 128 ? 19.322 14.233 22.893 1.00 19.87 128 GLN A O 1
ATOM 991 N N . GLY A 1 129 ? 20.766 14.553 21.206 1.00 20.47 129 GLY A N 1
ATOM 992 C CA . GLY A 1 129 ? 19.693 14.784 20.262 1.00 19.68 129 GLY A CA 1
ATOM 993 C C . GLY A 1 129 ? 19.327 16.245 20.111 1.00 20.07 129 GLY A C 1
ATOM 994 O O . GLY A 1 129 ? 18.264 16.571 19.564 1.00 19.67 129 GLY A O 1
ATOM 995 N N . SER A 1 130 ? 20.212 17.137 20.553 1.00 19.21 130 SER A N 1
ATOM 996 C CA . SER A 1 130 ? 20.046 18.556 20.226 1.00 19.56 130 SER A CA 1
ATOM 997 C C . SER A 1 130 ? 19.955 18.759 18.699 1.00 19.78 130 SER A C 1
ATOM 998 O O . SER A 1 130 ? 19.221 19.631 18.237 1.00 18.53 130 SER A O 1
ATOM 1001 N N . LYS A 1 131 ? 20.656 17.934 17.908 1.00 20.67 131 LYS A N 1
ATOM 1002 C CA . LYS A 1 131 ? 20.536 18.058 16.448 1.00 21.95 131 LYS A CA 1
ATOM 1003 C C . LYS A 1 131 ? 19.109 17.774 15.955 1.00 21.26 131 LYS A C 1
ATOM 1004 O O . LYS A 1 131 ? 18.652 18.359 14.982 1.00 21.30 131 LYS A O 1
ATOM 1010 N N . ILE A 1 132 ? 18.408 16.883 16.648 1.00 20.82 132 ILE A N 1
ATOM 1011 C CA . ILE A 1 132 ? 17.016 16.580 16.336 1.00 20.52 132 ILE A CA 1
ATOM 1012 C C . ILE A 1 132 ? 16.119 17.792 16.588 1.00 19.91 132 ILE A C 1
ATOM 1013 O O . ILE A 1 132 ? 15.226 18.093 15.778 1.00 19.82 132 ILE A O 1
ATOM 1018 N N . VAL A 1 133 ? 16.360 18.475 17.703 1.00 19.33 133 VAL A N 1
ATOM 1019 C CA . VAL A 1 133 ? 15.616 19.697 18.040 1.00 18.67 133 VAL A CA 1
ATOM 1020 C C . VAL A 1 133 ? 15.873 20.755 16.952 1.00 18.88 133 VAL A C 1
ATOM 1021 O O . VAL A 1 133 ? 14.943 21.392 16.449 1.00 18.10 133 VAL A O 1
ATOM 1025 N N . LEU A 1 134 ? 17.136 20.891 16.552 1.00 18.62 134 LEU A N 1
ATOM 1026 C CA . LEU A 1 134 ? 17.497 21.821 15.478 1.00 20.12 134 LEU A CA 1
ATOM 1027 C C . LEU A 1 134 ? 16.847 21.471 14.132 1.00 20.56 134 LEU A C 1
ATOM 1028 O O . LEU A 1 134 ? 16.471 22.374 13.380 1.00 21.41 134 LEU A O 1
ATOM 1033 N N . ASP A 1 135 ? 16.695 20.174 13.855 1.00 21.12 135 ASP A N 1
ATOM 1034 C CA . ASP A 1 135 ? 15.959 19.671 12.674 1.00 21.84 135 ASP A CA 1
ATOM 1035 C C . ASP A 1 135 ? 14.490 20.055 12.776 1.00 20.95 135 ASP A C 1
ATOM 1036 O O . ASP A 1 135 ? 13.890 20.545 11.808 1.00 22.06 135 ASP A O 1
ATOM 1041 N N . ILE A 1 136 ? 13.892 19.797 13.933 1.00 19.32 136 ILE A N 1
ATOM 1042 C CA . ILE A 1 136 ? 12.483 20.141 14.152 1.00 18.67 136 ILE A CA 1
ATOM 1043 C C . ILE A 1 136 ? 12.206 21.632 13.905 1.00 18.72 136 ILE A C 1
ATOM 1044 O O . ILE A 1 136 ? 11.229 21.964 13.248 1.00 19.51 136 ILE A O 1
ATOM 1049 N N . GLU A 1 137 ? 13.058 22.517 14.409 1.00 19.64 137 GLU A N 1
ATOM 1050 C CA . GLU A 1 137 ? 12.790 23.957 14.319 1.00 21.81 137 GLU A CA 1
ATOM 1051 C C . GLU A 1 137 ? 12.930 24.530 12.909 1.00 22.95 137 GLU A C 1
ATOM 1052 O O . GLU A 1 137 ? 12.460 25.636 12.655 1.00 23.94 137 GLU A O 1
ATOM 1058 N N . LYS A 1 138 ? 13.566 23.790 11.999 1.00 23.62 138 LYS A N 1
ATOM 1059 C CA . LYS A 1 138 ? 13.759 24.257 10.617 1.00 24.72 138 LYS A CA 1
ATOM 1060 C C . LYS A 1 138 ? 12.618 23.934 9.662 1.00 24.36 138 LYS A C 1
ATOM 1061 O O . LYS A 1 138 ? 12.630 24.385 8.520 1.00 24.91 138 LYS A O 1
ATOM 1067 N N . VAL A 1 139 ? 11.633 23.166 10.120 1.00 23.78 139 VAL A N 1
ATOM 1068 C CA . VAL A 1 139 ? 10.548 22.729 9.254 1.00 23.59 139 VAL A CA 1
ATOM 1069 C C . VAL A 1 139 ? 9.639 23.886 8.857 1.00 23.83 1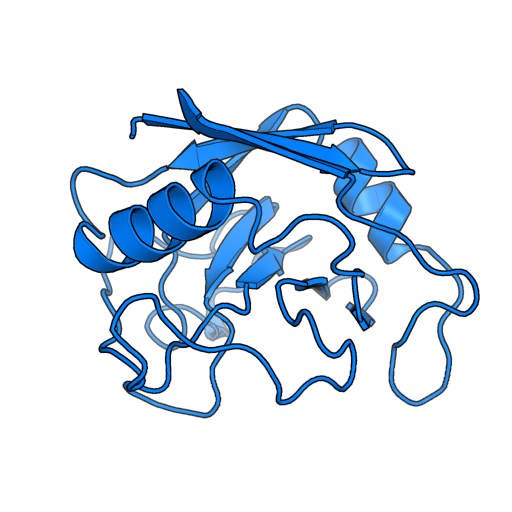39 VAL A C 1
ATOM 1070 O O . VAL A 1 139 ? 9.490 24.881 9.591 1.00 22.30 139 VAL A O 1
ATOM 1074 N N . ARG A 1 140 ? 9.041 23.746 7.674 1.00 23.99 140 ARG A N 1
ATOM 1075 C CA . ARG A 1 140 ? 8.077 24.714 7.195 1.00 24.43 140 ARG A CA 1
ATOM 1076 C C . ARG A 1 140 ? 6.828 24.736 8.062 1.00 24.27 140 ARG A C 1
ATOM 1077 O O . ARG A 1 140 ? 6.232 23.688 8.366 1.00 23.75 140 ARG A O 1
ATOM 1085 N N . THR A 1 141 ? 6.453 25.939 8.490 1.00 24.07 141 THR A N 1
ATOM 1086 C CA . THR A 1 141 ? 5.278 26.135 9.347 1.00 24.70 141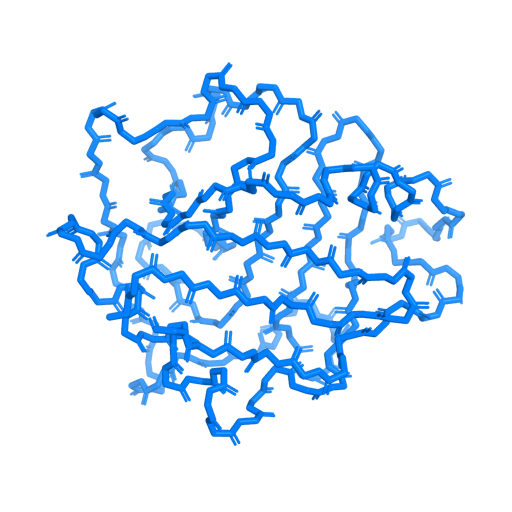 THR A CA 1
ATOM 1087 C C . THR A 1 141 ? 4.299 27.096 8.690 1.00 25.78 141 THR A C 1
ATOM 1088 O O . THR A 1 141 ? 4.690 27.889 7.820 1.00 25.51 141 THR A O 1
ATOM 1092 N N . ASP A 1 142 ? 3.044 27.033 9.130 1.00 26.11 142 ASP A N 1
ATOM 1093 C CA . ASP A 1 142 ? 2.021 27.996 8.734 1.00 27.17 142 ASP A CA 1
ATOM 1094 C C . ASP A 1 142 ? 2.132 29.299 9.537 1.00 27.67 142 ASP A C 1
ATOM 1095 O O . ASP A 1 142 ? 3.062 29.469 10.338 1.00 27.37 142 ASP A O 1
ATOM 1100 N N . LYS A 1 143 ? 1.185 30.213 9.330 1.00 27.91 143 LYS A N 1
ATOM 1101 C CA . LYS A 1 143 ? 1.201 31.520 9.987 1.00 28.32 143 LYS A CA 1
ATOM 1102 C C . LYS A 1 143 ? 0.941 31.444 11.480 1.00 28.11 143 LYS A C 1
ATOM 1103 O O . LYS A 1 143 ? 1.161 32.420 12.198 1.00 29.23 143 LYS A O 1
ATOM 1109 N N . ARG A 1 144 ? 0.441 30.296 11.946 1.00 27.52 144 ARG A N 1
ATOM 1110 C CA . ARG A 1 144 ? 0.257 30.054 13.369 1.00 26.27 144 ARG A CA 1
ATOM 1111 C C . ARG A 1 144 ? 1.401 29.193 13.945 1.00 24.64 144 ARG A C 1
ATOM 1112 O O . ARG A 1 144 ? 1.306 28.752 15.087 1.00 23.69 144 ARG A O 1
ATOM 1120 N N . ASP A 1 145 ? 2.446 28.949 13.149 1.00 22.66 145 ASP A N 1
ATOM 1121 C CA . ASP A 1 145 ? 3.682 28.302 13.618 1.00 22.11 145 ASP A CA 1
ATOM 1122 C C . ASP A 1 145 ? 3.510 26.803 13.823 1.00 21.99 145 ASP A C 1
ATOM 1123 O O . ASP A 1 145 ? 4.314 26.168 14.495 1.00 19.54 145 ASP A O 1
ATOM 1128 N N . LYS A 1 146 ? 2.452 26.246 13.230 1.00 22.51 146 LYS A N 1
ATOM 1129 C CA . LYS A 1 146 ? 2.233 24.811 13.280 1.00 22.82 146 LYS A CA 1
ATOM 1130 C C . LYS A 1 146 ? 2.896 24.215 12.055 1.00 23.30 146 LYS A C 1
ATOM 1131 O O . LYS A 1 146 ? 2.643 24.674 10.934 1.00 23.30 146 LYS A O 1
ATOM 1137 N N . PRO A 1 147 ? 3.775 23.207 12.249 1.00 23.38 147 PRO A N 1
ATOM 1138 C CA . PRO A 1 147 ? 4.381 22.544 11.097 1.00 23.54 147 PRO A CA 1
ATOM 1139 C C . PRO A 1 147 ? 3.342 22.062 10.074 1.00 24.28 147 PRO A C 1
ATOM 1140 O O . PRO A 1 147 ? 2.262 21.580 10.450 1.00 24.06 147 PRO A O 1
ATOM 1144 N N . LEU A 1 148 ? 3.663 22.243 8.791 1.00 25.19 148 LEU A N 1
ATOM 1145 C CA . LEU A 1 148 ? 2.808 21.755 7.696 1.00 26.63 148 LEU A CA 1
ATOM 1146 C C . LEU A 1 148 ? 2.626 20.224 7.743 1.00 27.79 148 LEU A C 1
ATOM 1147 O O . LEU A 1 148 ? 1.492 19.739 7.642 1.00 29.31 148 LEU A O 1
ATOM 1152 N N . GLU A 1 149 ? 3.727 19.491 7.915 1.00 28.71 149 GLU A N 1
ATOM 1153 C CA . GLU A 1 149 ? 3.703 18.052 8.239 1.00 29.61 149 GLU A CA 1
ATOM 1154 C C . GLU A 1 149 ? 3.799 17.839 9.763 1.00 29.07 149 GLU A C 1
ATOM 1155 O O . GLU A 1 149 ? 4.711 18.366 10.395 1.00 28.92 149 GLU A O 1
ATOM 1161 N N . ASP A 1 150 ? 2.892 17.044 10.335 1.00 28.26 150 ASP A N 1
ATOM 1162 C CA . ASP A 1 150 ? 2.945 16.692 11.768 1.00 27.03 150 ASP A CA 1
ATOM 1163 C C . ASP A 1 150 ? 4.290 16.030 12.142 1.00 25.86 150 ASP A C 1
ATOM 1164 O O . ASP A 1 150 ? 4.758 15.125 11.447 1.00 25.16 150 ASP A O 1
ATOM 1169 N N . ILE A 1 151 ? 4.914 16.510 13.222 1.00 24.38 151 ILE A N 1
ATOM 1170 C CA . ILE A 1 151 ? 6.063 15.848 13.867 1.00 22.96 151 ILE A CA 1
ATOM 1171 C C . ILE A 1 151 ? 5.514 15.349 15.197 1.00 22.36 151 ILE A C 1
ATOM 1172 O O . ILE A 1 151 ? 4.989 16.149 15.959 1.00 21.25 151 ILE A O 1
ATOM 1177 N N . LYS A 1 152 ? 5.616 14.043 15.448 1.00 20.97 152 LYS A N 1
ATOM 1178 C CA . LYS A 1 152 ? 4.932 13.397 16.568 1.00 21.43 152 LYS A CA 1
ATOM 1179 C C . LYS A 1 152 ? 5.881 12.795 17.592 1.00 20.05 152 LYS A C 1
ATOM 1180 O O . LYS A 1 152 ? 6.926 12.243 17.237 1.00 19.14 152 LYS A O 1
ATOM 1186 N N . ILE A 1 153 ? 5.466 12.864 18.858 1.00 19.09 153 ILE A N 1
ATOM 1187 C CA . ILE A 1 153 ? 6.051 12.057 19.925 1.00 18.62 153 ILE A CA 1
ATOM 1188 C C . ILE A 1 153 ? 5.406 10.674 19.850 1.00 18.24 153 ILE A C 1
ATOM 1189 O O . ILE A 1 153 ? 4.181 10.544 19.928 1.00 18.43 153 ILE A O 1
ATOM 1194 N N . LEU A 1 154 ? 6.249 9.658 19.762 1.00 18.75 154 LEU A N 1
ATOM 1195 C CA . LEU A 1 154 ? 5.834 8.260 19.709 1.00 19.12 154 LEU A CA 1
ATOM 1196 C C . LEU A 1 154 ? 5.680 7.712 21.116 1.00 19.68 154 LEU A C 1
ATOM 1197 O O . LEU A 1 154 ? 4.658 7.122 21.452 1.00 20.25 154 LEU A O 1
ATOM 1202 N N . ASN A 1 155 ? 6.700 7.957 21.931 1.00 19.73 155 ASN A N 1
ATOM 1203 C CA . ASN A 1 155 ? 6.816 7.419 23.267 1.00 19.73 155 ASN A CA 1
ATOM 1204 C C . ASN A 1 155 ? 7.721 8.343 24.075 1.00 19.19 155 ASN A C 1
ATOM 1205 O O . ASN A 1 155 ? 8.559 9.045 23.514 1.00 18.87 155 ASN A O 1
ATOM 1210 N N . ILE A 1 156 ? 7.555 8.323 25.395 1.00 18.75 156 ILE A N 1
ATOM 1211 C CA . ILE A 1 156 ? 8.558 8.861 26.292 1.00 18.39 156 ILE A CA 1
ATOM 1212 C C . ILE A 1 156 ? 8.916 7.819 27.347 1.00 19.27 156 ILE A C 1
ATOM 1213 O O . ILE A 1 156 ? 8.034 7.334 28.093 1.00 18.85 156 ILE A O 1
ATOM 1218 N N . LYS A 1 157 ? 10.209 7.486 27.394 1.00 19.47 157 LYS A N 1
ATOM 1219 C CA . LYS A 1 157 ? 10.762 6.535 28.348 1.00 20.93 157 LYS A CA 1
ATOM 1220 C C . LYS A 1 157 ? 11.282 7.336 29.529 1.00 20.51 157 LYS A C 1
ATOM 1221 O O . LYS A 1 157 ? 11.946 8.363 29.348 1.00 20.04 157 LYS A O 1
ATOM 1227 N N . ILE A 1 158 ? 10.967 6.883 30.738 1.00 19.49 158 ILE A N 1
ATOM 1228 C CA . ILE A 1 158 ? 11.461 7.550 31.930 1.00 19.29 158 ILE A CA 1
ATOM 1229 C C . ILE A 1 158 ? 12.439 6.608 32.642 1.00 20.74 158 ILE A C 1
ATOM 1230 O O . ILE A 1 158 ? 12.104 5.444 32.911 1.00 20.50 158 ILE A O 1
ATOM 1235 N N . ASN A 1 159 ? 13.637 7.115 32.915 1.00 21.28 159 ASN A N 1
ATOM 1236 C CA . ASN A 1 159 ? 14.647 6.363 33.639 1.00 23.10 159 ASN A CA 1
ATOM 1237 C C . ASN A 1 159 ? 14.606 6.748 35.120 1.00 23.51 159 ASN A C 1
ATOM 1238 O O . ASN A 1 159 ? 14.690 7.945 35.461 1.00 24.27 159 ASN A O 1
#

B-factor: mean 23.78, std 7.51, range [12.04, 87.69]

Radius of gyration: 13.81 Å; Cα contacts (8 Å, |Δi|>4): 378; chains: 1; bounding box: 28×30×36 Å

Nearest PDB structures (foldseek):
  2fu0-assembly1_A  TM=1.006E+00  e=1.104E-34  Plasmodium falciparum 3D7
  6lkb-assembly1_B  TM=9.987E-01  e=1.243E-26  Arabidopsis thaliana
  5yzg-assembly1_2  TM=9.998E-01  e=2.390E-26  Homo sapiens
  2a2n-assembly2_B  TM=9.960E-01  e=5.827E-26  Homo sapiens
  8ro1-assembly1_S  TM=9.808E-01  e=1.189E-21  Caenorhabditis elegans

Sequence (155 aa):
PKSAIIYTTMGDIHISLFYKECKKTVQNFSVHSINGYYNNCIFHRVIKHFMVQTGDPSGDGTGGESIWGNEFEDEFFDHLNHSKPFMVSMANCGPNTNGSQFFITTVPCPWLDFKHTVFGKVTQGSKIVLDIEKVRTDKRDKPLEDIKILNIKIN

Secondary structure (DSSP, 8-state):
--EEEEEETTEEEEEEE-TTT-HHHHHHHHHHHHTTTTTT-B--EEETTTEEEE--TTSSSS----TTSS-B----BTTB-SSSSSEEEE--SSTT-B-S-EEEESS--GGGTTTS-EEEEEEE-HHHHHHHHTS-B-TTS-BSS--BEEEEEE-

InterPro domains:
  IPR001680 WD40 repeat [PS50082] (150-181)
  IPR001680 WD40 repeat [SM00320] (143-182)
  IPR001680 WD40 repeat [SM00320] (187-226)
  IPR001680 WD40 repeat [SM00320] (361-400)
  IPR002130 Cyclophilin-type peptidyl-prolyl cis-trans isomerase domain [PF00160] (597-744)
  IPR002130 Cyclophilin-type peptidyl-prolyl cis-trans isomerase domain [PR00153] (608-623)
  IPR002130 Cyclophilin-type peptidyl-prolyl cis-trans isomerase domain [PR00153] (634-646)
  IPR002130 Cyclophilin-type peptidyl-prolyl cis-trans isomerase domain [PR00153] (677-692)
  IPR002130 Cyclophilin-type peptidyl-prolyl cis-trans isomerase domain [PR00153] (692-704)
  IPR002130 Cyclophilin-type peptidyl-prolyl cis-trans isomerase domain [PR00153] (705-720)
  IPR002130 Cyclophilin-type peptidyl-prolyl cis-trans isomerase domain [PS50072] (599-745)
  IPR015943 WD40/YVTN repeat-like-containing domain superfamily [G3DSA:2.130.10.10] (115-400)
  IPR020892 Cyclophilin-type peptidyl-prolyl cis-trans isomerase, conserved site [PS00170] (629-646)
  IPR029000 Cyclophilin-like domain superfamily [G3DSA:2.40.100.10] (581-747)
  IPR029000 Cyclophilin-like domain superfamily [SSF50891] (594-745)
  IPR036322 WD40-repeat-containing domain superfamily [SSF50978] (133-411)
  IPR044666 Cyclophilin-type peptidyl-prolyl cis-trans isomerase, cyclophilin A-like [PTHR45625] (590-745)

Organism: Plasmodium falciparum (isolate 3D7) (NCBI:txid36329)